Protein AF-0000000078594972 (afdb_homodimer)

Foldseek 3Di:
DDDPVDDDDDDDDDVVVLVVLCVVCVVVVHDSVVSVVVVVCVVVVHDPDD/DDDPVDDDDDDDDDVVVLVVLCVVCVVVVHDSVVSVVVVVCVVVVHDPDD

Structure (mmCIF, N/CA/C/O backbone):
data_AF-0000000078594972-model_v1
#
loop_
_entity.id
_entity.type
_entity.pdbx_description
1 polymer 'CopG-like ribbon-helix-helix domain-containing protein'
#
loop_
_atom_site.group_PDB
_atom_site.id
_atom_site.type_symbol
_atom_site.label_atom_id
_atom_site.label_alt_id
_atom_site.label_comp_id
_atom_site.label_asym_id
_atom_site.label_entity_id
_atom_site.label_seq_id
_atom_site.pdbx_PDB_ins_code
_atom_site.Cartn_x
_atom_site.Cartn_y
_atom_site.Cartn_z
_atom_site.occupancy
_atom_site.B_iso_or_equiv
_atom_site.auth_seq_id
_atom_site.auth_comp_id
_atom_site.auth_asym_id
_atom_site.auth_atom_id
_atom_site.pdbx_PDB_model_num
ATOM 1 N N . MET A 1 1 ? -5.305 18.797 -5.41 1 78.5 1 MET A N 1
ATOM 2 C CA . MET A 1 1 ? -3.885 18.938 -5.73 1 78.5 1 MET A CA 1
ATOM 3 C C . MET A 1 1 ? -3.021 18.219 -4.699 1 78.5 1 MET A C 1
ATOM 5 O O . MET A 1 1 ? -3.273 18.312 -3.496 1 78.5 1 MET A O 1
ATOM 9 N N . ILE A 1 2 ? -2.057 17.328 -5.219 1 87.25 2 ILE A N 1
ATOM 10 C CA . ILE A 1 2 ? -1.181 16.578 -4.316 1 87.25 2 ILE A CA 1
ATOM 11 C C . ILE A 1 2 ? -0.114 17.516 -3.75 1 87.25 2 ILE A C 1
ATOM 13 O O . ILE A 1 2 ? 0.503 18.297 -4.488 1 87.25 2 ILE A O 1
ATOM 17 N N . LYS A 1 3 ? -0.06 17.531 -2.377 1 90.94 3 LYS A N 1
ATOM 18 C CA . LYS A 1 3 ? 0.962 18.328 -1.701 1 90.94 3 LYS A CA 1
ATOM 19 C C . LYS A 1 3 ? 2.357 17.969 -2.211 1 90.94 3 LYS A C 1
ATOM 21 O O . LYS A 1 3 ? 2.611 16.828 -2.604 1 90.94 3 LYS A O 1
ATOM 26 N N . LYS A 1 4 ? 3.186 18.953 -2.139 1 93.56 4 LYS A N 1
ATOM 27 C CA . LYS A 1 4 ? 4.559 18.812 -2.613 1 93.56 4 LYS A CA 1
ATOM 28 C C . LYS A 1 4 ? 5.277 17.688 -1.877 1 93.56 4 LYS A C 1
ATOM 30 O O . LYS A 1 4 ? 6.148 17.016 -2.443 1 93.56 4 LYS A O 1
ATOM 35 N N . GLU A 1 5 ? 4.898 17.469 -0.668 1 94.94 5 GLU A N 1
ATOM 36 C CA . GLU A 1 5 ? 5.582 16.5 0.183 1 94.94 5 GLU A CA 1
ATOM 37 C C . GLU A 1 5 ? 5.023 15.094 -0.018 1 94.94 5 GLU A C 1
ATOM 39 O O . GLU A 1 5 ? 5.5 14.133 0.593 1 94.94 5 GLU A O 1
ATOM 44 N N . ASN A 1 6 ? 4.117 15.055 -0.943 1 96.12 6 ASN A N 1
ATOM 45 C CA . ASN A 1 6 ? 3.467 13.773 -1.195 1 96.12 6 ASN A CA 1
ATOM 46 C C . ASN A 1 6 ? 3.656 13.328 -2.643 1 96.12 6 ASN A C 1
ATOM 48 O O . ASN A 1 6 ? 4.012 14.133 -3.504 1 96.12 6 ASN A O 1
ATOM 52 N N . ILE A 1 7 ? 3.562 12.039 -2.865 1 96 7 ILE A N 1
ATOM 53 C CA . ILE A 1 7 ? 3.645 11.461 -4.199 1 96 7 ILE A CA 1
ATOM 54 C C . ILE A 1 7 ? 2.49 10.477 -4.406 1 96 7 ILE A C 1
ATOM 56 O O . ILE A 1 7 ? 2.062 9.805 -3.467 1 96 7 ILE A O 1
ATOM 60 N N . MET A 1 8 ? 1.96 10.453 -5.605 1 95.75 8 MET A N 1
ATOM 61 C CA . MET A 1 8 ? 0.956 9.469 -5.992 1 95.75 8 MET A CA 1
ATOM 62 C C . MET A 1 8 ? 1.614 8.211 -6.547 1 95.75 8 MET A C 1
ATOM 64 O O . MET A 1 8 ? 2.467 8.289 -7.43 1 95.75 8 MET A O 1
ATOM 68 N N . ILE A 1 9 ? 1.265 7.105 -5.984 1 95.12 9 ILE A N 1
ATOM 69 C CA . ILE A 1 9 ? 1.819 5.84 -6.449 1 95.12 9 ILE A CA 1
ATOM 70 C C . ILE A 1 9 ? 0.692 4.926 -6.926 1 95.12 9 ILE A C 1
ATOM 72 O O . ILE A 1 9 ? -0.43 4.996 -6.418 1 95.12 9 ILE A O 1
ATOM 76 N N . ALA A 1 10 ? 1.097 4.121 -7.91 1 95.06 10 ALA A N 1
ATOM 77 C CA . ALA A 1 10 ? 0.168 3.117 -8.414 1 95.06 10 ALA A CA 1
ATOM 78 C C . ALA A 1 10 ? 0.672 1.706 -8.125 1 95.06 10 ALA A C 1
ATOM 80 O O . ALA A 1 10 ? 1.877 1.447 -8.18 1 95.06 10 ALA A O 1
ATOM 81 N N . SER A 1 11 ? -0.278 0.856 -7.789 1 95.12 11 SER A N 1
ATOM 82 C CA . SER A 1 11 ? 0.073 -0.543 -7.566 1 95.12 11 SER A CA 1
ATOM 83 C C . SER A 1 11 ? -1.03 -1.474 -8.062 1 95.12 11 SER A C 1
ATOM 85 O O . SER A 1 11 ? -2.195 -1.077 -8.141 1 95.12 11 SER A O 1
ATOM 87 N N . ILE A 1 12 ? -0.59 -2.686 -8.391 1 96 12 ILE A N 1
ATOM 88 C CA . ILE A 1 12 ? -1.546 -3.707 -8.805 1 96 12 ILE A CA 1
ATOM 89 C C . ILE A 1 12 ? -1.72 -4.734 -7.688 1 96 12 ILE A C 1
ATOM 91 O O . ILE A 1 12 ? -0.741 -5.309 -7.203 1 96 12 ILE A O 1
ATOM 95 N N . ILE A 1 13 ? -3.031 -4.902 -7.348 1 96.25 13 ILE A N 1
ATOM 96 C CA . ILE A 1 13 ? -3.309 -5.879 -6.305 1 96.25 13 ILE A CA 1
ATOM 97 C C . ILE A 1 13 ? -4.457 -6.789 -6.738 1 96.25 13 ILE A C 1
ATOM 99 O O . ILE A 1 13 ? -5.273 -6.406 -7.578 1 96.25 13 ILE A O 1
ATOM 103 N N . PRO A 1 14 ? -4.48 -7.988 -6.199 1 95.12 14 PRO A N 1
ATOM 104 C CA . PRO A 1 14 ? -5.637 -8.844 -6.48 1 95.12 14 PRO A CA 1
ATOM 105 C C . PRO A 1 14 ? -6.957 -8.219 -6.027 1 95.12 14 PRO A C 1
ATOM 107 O O . PRO A 1 14 ? -7.012 -7.59 -4.965 1 95.12 14 PRO A O 1
ATOM 110 N N . LYS A 1 15 ? -7.969 -8.508 -6.75 1 96.62 15 LYS A N 1
ATOM 111 C CA . LYS A 1 15 ? -9.297 -7.984 -6.426 1 96.62 15 LYS A CA 1
ATOM 112 C C . LYS A 1 15 ? -9.75 -8.461 -5.051 1 96.62 15 LYS A C 1
ATOM 114 O O . LYS A 1 15 ? -10.445 -7.738 -4.336 1 96.62 15 LYS A O 1
ATOM 119 N N . LYS A 1 16 ? -9.32 -9.625 -4.719 1 95.81 16 LYS A N 1
ATOM 120 C CA . LYS A 1 16 ? -9.664 -10.148 -3.4 1 95.81 16 LYS A CA 1
ATOM 121 C C . LYS A 1 16 ? -9.078 -9.281 -2.291 1 95.81 16 LYS A C 1
ATOM 123 O O . LYS A 1 16 ? -9.734 -9.031 -1.277 1 95.81 16 LYS A O 1
ATOM 128 N N . VAL A 1 17 ? -7.895 -8.859 -2.496 1 96.5 17 VAL A N 1
ATOM 129 C CA . VAL A 1 17 ? -7.23 -7.996 -1.527 1 96.5 17 VAL A CA 1
ATOM 130 C C . VAL A 1 17 ? -7.902 -6.625 -1.511 1 96.5 17 VAL A C 1
ATOM 132 O O . VAL A 1 17 ? -8.109 -6.043 -0.445 1 96.5 17 VAL A O 1
ATOM 135 N N . TYR A 1 18 ? -8.273 -6.18 -2.611 1 97.44 18 TYR A N 1
ATOM 136 C CA . TYR A 1 18 ? -8.969 -4.906 -2.73 1 97.44 18 TYR A CA 1
ATOM 137 C C . TYR A 1 18 ? -10.289 -4.938 -1.967 1 97.44 18 TYR A C 1
ATOM 139 O O . TYR A 1 18 ? -10.648 -3.967 -1.294 1 97.44 18 TYR A O 1
ATOM 147 N N . ALA A 1 19 ? -10.984 -5.996 -2.07 1 97.69 19 ALA A N 1
ATOM 148 C CA . ALA A 1 19 ? -12.25 -6.133 -1.352 1 97.69 19 ALA A CA 1
ATOM 149 C C . ALA A 1 19 ? -12.039 -6.043 0.157 1 97.69 19 ALA A C 1
ATOM 151 O O . ALA A 1 19 ? -12.852 -5.453 0.871 1 97.69 19 ALA A O 1
ATOM 152 N N . MET A 1 20 ? -10.938 -6.641 0.618 1 97.38 20 MET A N 1
ATOM 153 C CA . MET A 1 20 ? -10.602 -6.57 2.037 1 97.38 20 MET A CA 1
ATOM 154 C C . MET A 1 20 ? -10.258 -5.141 2.443 1 97.38 20 MET A C 1
ATOM 156 O O . MET A 1 20 ? -10.664 -4.68 3.514 1 97.38 20 MET A O 1
ATOM 160 N N . LEU A 1 21 ? -9.609 -4.457 1.564 1 97.62 21 LEU A N 1
ATOM 161 C CA . LEU A 1 21 ? -9.266 -3.059 1.797 1 97.62 21 LEU A CA 1
ATOM 162 C C . LEU A 1 21 ? -10.523 -2.201 1.901 1 97.62 21 LEU A C 1
ATOM 164 O O . LEU A 1 21 ? -10.617 -1.332 2.771 1 97.62 21 LEU A O 1
ATOM 168 N N . VAL A 1 22 ? -11.461 -2.467 0.994 1 97.88 22 VAL A N 1
ATOM 169 C CA . VAL A 1 22 ? -12.703 -1.699 0.963 1 97.88 22 VAL A CA 1
ATOM 170 C C . VAL A 1 22 ? -13.461 -1.89 2.275 1 97.88 22 VAL A C 1
ATOM 172 O O . VAL A 1 22 ? -13.906 -0.917 2.887 1 97.88 22 VAL A O 1
ATOM 175 N N . LYS A 1 23 ? -13.555 -3.074 2.74 1 98.12 23 LYS A N 1
ATOM 176 C CA . LYS A 1 23 ? -14.273 -3.395 3.973 1 98.12 23 LYS A CA 1
ATOM 177 C C . LYS A 1 23 ? -13.617 -2.73 5.18 1 98.12 23 LYS A C 1
ATOM 179 O O . LYS A 1 23 ? -14.305 -2.162 6.031 1 98.12 23 LYS A O 1
ATOM 184 N N . GLU A 1 24 ? -12.336 -2.881 5.238 1 97.25 24 GLU A N 1
ATOM 185 C CA . GLU A 1 24 ? -11.617 -2.287 6.363 1 97.25 24 GLU A CA 1
ATOM 186 C C . GLU A 1 24 ? -11.711 -0.764 6.336 1 97.25 24 GLU A C 1
ATOM 188 O O . GLU A 1 24 ? -11.859 -0.128 7.383 1 97.25 24 GLU A O 1
ATOM 193 N N . ALA A 1 25 ? -11.617 -0.183 5.141 1 97.44 25 ALA A N 1
ATOM 194 C CA . ALA A 1 25 ? -11.719 1.266 4.984 1 97.44 25 ALA A CA 1
ATOM 195 C C . ALA A 1 25 ? -13.086 1.773 5.43 1 97.44 25 ALA A C 1
ATOM 197 O O . ALA A 1 25 ? -13.188 2.801 6.105 1 97.44 25 ALA A O 1
ATOM 198 N N . GLU A 1 26 ? -14.117 1.052 5.035 1 97.31 26 GLU A N 1
ATOM 199 C CA . GLU A 1 26 ? -15.469 1.409 5.445 1 97.31 26 GLU A CA 1
ATOM 200 C C . GLU A 1 26 ? -15.633 1.321 6.957 1 97.31 26 GLU A C 1
ATOM 202 O O . GLU A 1 26 ? -16.25 2.199 7.574 1 97.31 26 GLU A O 1
ATOM 207 N N . TYR A 1 27 ? -15.117 0.277 7.527 1 97.44 27 TYR A N 1
ATOM 208 C CA . TYR A 1 27 ? -15.172 0.086 8.977 1 97.44 27 TYR A CA 1
ATOM 209 C C . TYR A 1 27 ? -14.5 1.246 9.703 1 97.44 27 TYR A C 1
ATOM 211 O O . TYR A 1 27 ? -14.992 1.698 10.742 1 97.44 27 TYR A O 1
ATOM 219 N N . GLU A 1 28 ? -13.445 1.852 9.141 1 96.12 28 GLU A N 1
ATOM 220 C CA . GLU A 1 28 ? -12.688 2.938 9.758 1 96.12 28 GLU A CA 1
ATOM 221 C C . GLU A 1 28 ? -13.141 4.297 9.227 1 96.12 28 GLU A C 1
ATOM 223 O O . GLU A 1 28 ? -12.547 5.324 9.562 1 96.12 28 GLU A O 1
ATOM 228 N N . ASP A 1 29 ? -14.125 4.309 8.32 1 96.62 29 ASP A N 1
ATOM 229 C CA . ASP A 1 29 ? -14.609 5.539 7.707 1 96.62 29 ASP A CA 1
ATOM 230 C C . ASP A 1 29 ? -13.492 6.258 6.957 1 96.62 29 ASP A C 1
ATOM 232 O O . ASP A 1 29 ? -13.227 7.438 7.195 1 96.62 29 ASP A O 1
ATOM 236 N N . ARG A 1 30 ? -12.742 5.465 6.105 1 95.38 30 ARG A N 1
ATOM 237 C CA . ARG A 1 30 ? -11.664 5.965 5.254 1 95.38 30 ARG A CA 1
ATOM 238 C C . ARG A 1 30 ? -11.914 5.609 3.793 1 95.38 30 ARG A C 1
ATOM 240 O O . ARG A 1 30 ? -12.695 4.707 3.494 1 95.38 30 ARG A O 1
ATOM 247 N N . SER A 1 31 ? -11.281 6.422 3.018 1 95.62 31 SER A N 1
ATOM 248 C CA . SER A 1 31 ? -11.18 6 1.623 1 95.62 31 SER A CA 1
ATOM 249 C C . SER A 1 31 ? -10.18 4.863 1.458 1 95.62 31 SER A C 1
ATOM 251 O O . SER A 1 31 ? -9.297 4.676 2.299 1 95.62 31 SER A O 1
ATOM 253 N N . VAL A 1 32 ? -10.281 4.113 0.425 1 95.69 32 VAL A N 1
ATOM 254 C CA . VAL A 1 32 ? -9.359 3.021 0.135 1 95.69 32 VAL A CA 1
ATOM 255 C C . VAL A 1 32 ? -7.934 3.561 0.038 1 95.69 32 VAL A C 1
ATOM 257 O O . VAL A 1 32 ? -7 2.969 0.588 1 95.69 32 VAL A O 1
ATOM 260 N N . SER A 1 33 ? -7.809 4.676 -0.637 1 93.94 33 SER A N 1
ATOM 261 C CA . SER A 1 33 ? -6.5 5.309 -0.75 1 93.94 33 SER A CA 1
ATOM 262 C C . SER A 1 33 ? -5.938 5.664 0.622 1 93.94 33 SER A C 1
ATOM 264 O O . SER A 1 33 ? -4.738 5.496 0.87 1 93.94 33 SER A O 1
ATOM 266 N N . GLY A 1 34 ? -6.824 6.152 1.508 1 94.56 34 GLY A N 1
ATOM 267 C CA . GLY A 1 34 ? -6.43 6.434 2.879 1 94.56 34 GLY A CA 1
ATOM 268 C C . GLY A 1 34 ? -6.027 5.195 3.652 1 94.56 34 GLY A C 1
ATOM 269 O O . GLY A 1 34 ? -5.105 5.238 4.473 1 94.56 34 GLY A O 1
ATOM 270 N N . MET A 1 35 ? -6.68 4.039 3.387 1 96.06 35 MET A N 1
ATOM 271 C CA . MET A 1 35 ? -6.363 2.777 4.051 1 96.06 35 MET A CA 1
ATOM 272 C C . MET A 1 35 ? -4.988 2.271 3.629 1 96.06 35 MET A C 1
ATOM 274 O O . MET A 1 35 ? -4.203 1.826 4.469 1 96.06 35 MET A O 1
ATOM 278 N N . ILE A 1 36 ? -4.715 2.391 2.35 1 96.62 36 ILE A N 1
ATOM 279 C CA . ILE A 1 36 ? -3.42 1.963 1.829 1 96.62 36 ILE A CA 1
ATOM 280 C C . ILE A 1 36 ? -2.307 2.783 2.477 1 96.62 36 ILE A C 1
ATOM 282 O O . ILE A 1 36 ? -1.307 2.229 2.939 1 96.62 36 ILE A O 1
ATOM 286 N N . ARG A 1 37 ? -2.531 4.07 2.492 1 95.69 37 ARG A N 1
ATOM 287 C CA . ARG A 1 37 ? -1.554 4.965 3.105 1 95.69 37 ARG A CA 1
ATOM 288 C C . ARG A 1 37 ? -1.292 4.578 4.559 1 95.69 37 ARG A C 1
ATOM 290 O O . ARG A 1 37 ? -0.14 4.52 4.992 1 95.69 37 ARG A O 1
ATOM 297 N N . LYS A 1 38 ? -2.342 4.281 5.219 1 96.25 38 LYS A N 1
ATOM 298 C CA . LYS A 1 38 ? -2.223 3.885 6.617 1 96.25 38 LYS A CA 1
ATOM 299 C C . LYS A 1 38 ? -1.422 2.594 6.762 1 96.25 38 LYS A C 1
ATOM 301 O O . LYS A 1 38 ? -0.532 2.5 7.609 1 96.25 38 LYS A O 1
ATOM 306 N N . ILE A 1 39 ? -1.706 1.601 6.016 1 96.69 39 ILE A N 1
ATOM 307 C CA . ILE A 1 39 ? -1.046 0.301 6.082 1 96.69 39 ILE A CA 1
ATOM 308 C C . ILE A 1 39 ? 0.448 0.467 5.812 1 96.69 39 ILE A C 1
ATOM 310 O O . ILE A 1 39 ? 1.278 -0.121 6.508 1 96.69 39 ILE A O 1
ATOM 314 N N . ILE A 1 40 ? 0.791 1.273 4.828 1 96.88 40 ILE A N 1
ATOM 315 C CA . ILE A 1 40 ? 2.191 1.477 4.477 1 96.88 40 ILE A CA 1
ATOM 316 C C . ILE A 1 40 ? 2.906 2.221 5.602 1 96.88 40 ILE A C 1
ATOM 318 O O . ILE A 1 40 ? 4.023 1.863 5.977 1 96.88 40 ILE A O 1
ATOM 322 N N . LYS A 1 41 ? 2.262 3.225 6.16 1 96.38 41 LYS A N 1
ATOM 323 C CA . LYS A 1 41 ? 2.844 3.959 7.281 1 96.38 41 LYS A CA 1
ATOM 324 C C . LYS A 1 41 ? 3.057 3.043 8.484 1 96.38 41 LYS A C 1
ATOM 326 O O . LYS A 1 41 ? 4.09 3.119 9.148 1 96.38 41 LYS A O 1
ATOM 331 N N . ASP A 1 42 ? 2.084 2.164 8.711 1 95.38 42 ASP A N 1
ATOM 332 C CA . ASP A 1 42 ? 2.191 1.228 9.82 1 95.38 42 ASP A CA 1
ATOM 333 C C . ASP A 1 42 ? 3.367 0.273 9.625 1 95.38 42 ASP A C 1
ATOM 335 O O . ASP A 1 42 ? 4.039 -0.097 10.594 1 95.38 42 ASP A O 1
ATOM 339 N N . HIS A 1 43 ? 3.559 -0.121 8.469 1 95.69 43 HIS A N 1
ATOM 340 C CA . HIS A 1 43 ? 4.672 -1.001 8.125 1 95.69 43 HIS A CA 1
ATOM 341 C C . HIS A 1 43 ? 6.004 -0.388 8.539 1 95.69 43 HIS A C 1
ATOM 343 O O . HIS A 1 43 ? 6.906 -1.1 8.992 1 95.69 43 HIS A O 1
ATOM 349 N N . TYR A 1 44 ? 6.078 0.911 8.398 1 95.81 44 TYR A N 1
ATOM 350 C CA . TYR A 1 44 ? 7.324 1.599 8.727 1 95.81 44 TYR A CA 1
ATOM 351 C C . TYR A 1 44 ? 7.238 2.27 10.094 1 95.81 44 TYR A C 1
ATOM 353 O O . TYR A 1 44 ? 8.109 3.066 10.453 1 95.81 44 TYR A O 1
ATOM 361 N N . ASN A 1 45 ? 6.191 2.02 10.797 1 94.81 45 ASN A N 1
ATOM 362 C CA . ASN A 1 45 ? 5.973 2.568 12.125 1 94.81 45 ASN A CA 1
ATOM 363 C C . ASN A 1 45 ? 5.914 4.094 12.102 1 94.81 45 ASN A C 1
ATOM 365 O O . ASN A 1 45 ? 6.5 4.754 12.961 1 94.81 45 ASN A O 1
ATOM 369 N N . ILE A 1 46 ? 5.32 4.551 11.031 1 92 46 ILE A N 1
ATOM 370 C CA . ILE A 1 46 ? 5.109 5.988 10.914 1 92 46 ILE A CA 1
ATOM 371 C C . ILE A 1 46 ? 3.686 6.34 11.336 1 92 46 ILE A C 1
ATOM 373 O O . ILE A 1 46 ? 2.725 5.723 10.875 1 92 46 ILE A O 1
ATOM 377 N N . ARG A 1 47 ? 3.566 7.164 12.344 1 78.31 47 ARG A N 1
ATOM 378 C CA . ARG A 1 47 ? 2.25 7.523 12.867 1 78.31 47 ARG A CA 1
ATOM 379 C C . ARG A 1 47 ? 1.484 8.383 11.859 1 78.31 47 A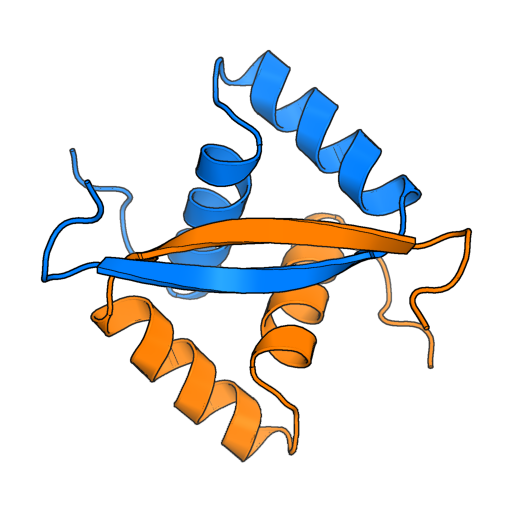RG A C 1
ATOM 381 O O . ARG A 1 47 ? 2.082 9.164 11.117 1 78.31 47 ARG A O 1
ATOM 388 N N . ASP A 1 48 ? 0.326 8 11.5 1 65.62 48 ASP A N 1
ATOM 389 C CA . ASP A 1 48 ? -0.539 8.805 10.648 1 65.62 48 ASP A CA 1
ATOM 390 C C . ASP A 1 48 ? -0.651 10.234 11.164 1 65.62 48 ASP A C 1
ATOM 392 O O . ASP A 1 48 ? -1.268 10.477 12.203 1 65.62 48 ASP A O 1
ATOM 396 N N . ASP A 1 49 ? 0.326 10.852 11.508 1 53.56 49 ASP A N 1
ATOM 397 C CA . ASP A 1 49 ? 0.012 12.188 12.016 1 53.56 49 ASP A CA 1
ATOM 398 C C . ASP A 1 49 ? -0.981 12.898 11.102 1 53.56 49 ASP A C 1
ATOM 400 O O . ASP A 1 49 ? -1.032 12.633 9.898 1 53.56 49 ASP A O 1
ATOM 404 N N . GLU A 1 50 ? -2.041 13.875 11.57 1 41.91 50 GLU A N 1
ATOM 405 C CA . GLU A 1 50 ? -2.969 14.812 10.938 1 41.91 50 GLU A CA 1
ATOM 406 C C . GLU A 1 50 ? -2.363 15.43 9.68 1 41.91 50 GLU A C 1
ATOM 408 O O . GLU A 1 50 ? -1.143 15.57 9.586 1 41.91 50 GLU A O 1
ATOM 413 N N . MET B 1 1 ? -0.528 -5.758 -19.594 1 79.44 1 MET B N 1
ATOM 414 C CA . MET B 1 1 ? -1.968 -5.809 -19.344 1 79.44 1 MET B CA 1
ATOM 415 C C . MET B 1 1 ? -2.268 -6.375 -17.969 1 79.44 1 MET B C 1
ATOM 417 O O . MET B 1 1 ? -1.658 -7.363 -17.547 1 79.44 1 MET B O 1
ATOM 421 N N . ILE B 1 2 ? -3.148 -5.605 -17.172 1 88.19 2 ILE B N 1
ATOM 422 C CA . ILE B 1 2 ? -3.506 -6.059 -15.836 1 88.19 2 ILE B CA 1
ATOM 423 C C . ILE B 1 2 ? -4.469 -7.238 -15.93 1 88.19 2 ILE B C 1
ATOM 425 O O . ILE B 1 2 ? -5.441 -7.195 -16.688 1 88.19 2 ILE B O 1
ATOM 429 N N . LYS B 1 3 ? -4.047 -8.352 -15.266 1 91.12 3 LYS B N 1
ATOM 430 C CA . LYS B 1 3 ? -4.902 -9.531 -15.211 1 91.12 3 LYS B CA 1
ATOM 431 C C . LYS B 1 3 ? -6.293 -9.18 -14.695 1 91.12 3 LYS B C 1
ATOM 433 O O . LYS B 1 3 ? -6.449 -8.258 -13.898 1 91.12 3 LYS B O 1
ATOM 438 N N . LYS B 1 4 ? -7.227 -9.953 -15.164 1 94.06 4 LYS B N 1
ATOM 439 C CA . LYS B 1 4 ? -8.625 -9.734 -14.805 1 94.06 4 LYS B CA 1
ATOM 440 C C . LYS B 1 4 ? -8.82 -9.812 -13.289 1 94.06 4 LYS B C 1
ATOM 442 O O . LYS B 1 4 ? -9.695 -9.141 -12.734 1 94.06 4 LYS B O 1
ATOM 447 N N . GLU B 1 5 ? -8.016 -10.586 -12.648 1 95.12 5 GLU B N 1
ATOM 448 C CA . GLU B 1 5 ? -8.172 -10.836 -11.219 1 95.12 5 GLU B CA 1
ATOM 449 C C . GLU B 1 5 ? -7.465 -9.773 -10.391 1 95.12 5 GLU B C 1
ATOM 451 O O . GLU B 1 5 ? -7.527 -9.789 -9.156 1 95.12 5 GLU B O 1
ATOM 456 N N . ASN B 1 6 ? -6.93 -8.836 -11.133 1 96.19 6 ASN B N 1
ATOM 457 C CA . ASN B 1 6 ? -6.184 -7.781 -10.461 1 96.19 6 ASN B CA 1
ATOM 458 C C . ASN B 1 6 ? -6.766 -6.402 -10.758 1 96.19 6 ASN B C 1
ATOM 460 O O . ASN B 1 6 ? -7.539 -6.242 -11.703 1 96.19 6 ASN B O 1
ATOM 464 N N . ILE B 1 7 ? -6.523 -5.461 -9.883 1 96.06 7 ILE B N 1
ATOM 465 C CA . ILE B 1 7 ? -6.945 -4.074 -10.047 1 96.06 7 ILE B CA 1
ATOM 466 C C . ILE B 1 7 ? -5.773 -3.141 -9.76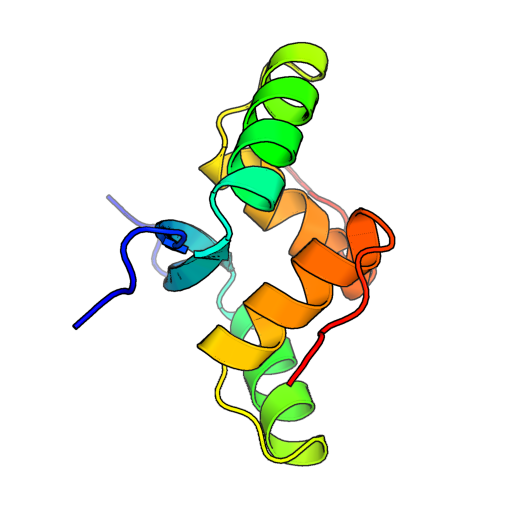6 1 96.06 7 ILE B C 1
ATOM 468 O O . ILE B 1 7 ? -4.934 -3.428 -8.906 1 96.06 7 ILE B O 1
ATOM 472 N N . MET B 1 8 ? -5.668 -2.088 -10.523 1 95.75 8 MET B N 1
ATOM 473 C CA . MET B 1 8 ? -4.691 -1.034 -10.281 1 95.75 8 MET B CA 1
ATOM 474 C C . MET B 1 8 ? -5.254 0.02 -9.328 1 95.75 8 MET B C 1
ATOM 476 O O . MET B 1 8 ? -6.348 0.539 -9.555 1 95.75 8 MET B O 1
ATOM 480 N N . ILE B 1 9 ? -4.555 0.288 -8.289 1 95.12 9 ILE B N 1
ATOM 481 C CA . ILE B 1 9 ? -4.996 1.289 -7.328 1 95.12 9 ILE B CA 1
ATOM 482 C C . ILE B 1 9 ? -3.951 2.396 -7.215 1 95.12 9 ILE B C 1
ATOM 484 O O . ILE B 1 9 ? -2.758 2.152 -7.406 1 95.12 9 ILE B O 1
ATOM 488 N N . ALA B 1 10 ? -4.508 3.574 -6.938 1 95.12 10 ALA B N 1
ATOM 489 C CA . ALA B 1 10 ? -3.643 4.727 -6.707 1 95.12 10 ALA B CA 1
ATOM 490 C C . ALA B 1 10 ? -3.752 5.215 -5.266 1 95.12 10 ALA B C 1
ATOM 492 O O . ALA B 1 10 ? -4.832 5.188 -4.672 1 95.12 10 ALA B O 1
ATOM 493 N N . SER B 1 11 ? -2.598 5.609 -4.754 1 95.19 11 SER B N 1
ATOM 494 C CA . SER B 1 11 ? -2.596 6.18 -3.408 1 95.19 11 SER B CA 1
ATOM 495 C C . SER B 1 11 ? -1.578 7.309 -3.289 1 95.19 11 SER B C 1
ATOM 497 O O . SER B 1 11 ? -0.599 7.352 -4.035 1 95.19 11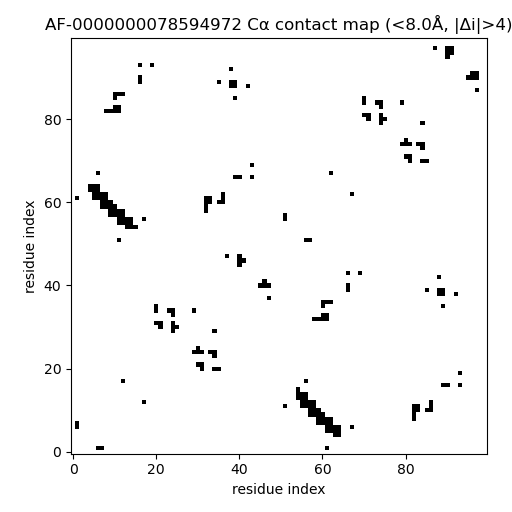 SER B O 1
ATOM 499 N N . ILE B 1 12 ? -1.884 8.18 -2.338 1 96.12 12 ILE B N 1
ATOM 500 C CA . ILE B 1 12 ? -0.961 9.273 -2.053 1 96.12 12 ILE B CA 1
ATOM 501 C C . ILE B 1 12 ? -0.231 9 -0.739 1 96.12 12 ILE B C 1
ATOM 503 O O . ILE B 1 12 ? -0.864 8.766 0.292 1 96.12 12 ILE B O 1
ATOM 507 N N . ILE B 1 13 ? 1.122 9.07 -0.892 1 96.19 13 ILE B N 1
ATOM 508 C CA . ILE B 1 13 ? 1.914 8.844 0.314 1 96.19 13 ILE B CA 1
ATOM 509 C C . ILE B 1 13 ? 2.988 9.93 0.431 1 96.19 13 ILE B C 1
ATOM 511 O O . ILE B 1 13 ? 3.387 10.523 -0.57 1 96.19 13 ILE B O 1
ATOM 515 N N . PRO B 1 14 ? 3.434 10.188 1.651 1 95.06 14 PRO B N 1
ATOM 516 C CA . PRO B 1 14 ? 4.555 11.117 1.8 1 95.06 14 PRO B CA 1
ATOM 517 C C . PRO B 1 14 ? 5.812 10.648 1.077 1 95.06 14 PRO B C 1
ATOM 519 O O . PRO B 1 14 ? 6.117 9.453 1.075 1 95.06 14 PRO B O 1
ATOM 522 N N . LYS B 1 15 ? 6.535 11.578 0.616 1 96.56 15 LYS B N 1
ATOM 523 C CA . LYS B 1 15 ? 7.773 11.266 -0.093 1 96.56 15 LYS B CA 1
ATOM 524 C C . LYS B 1 15 ? 8.75 10.531 0.813 1 96.56 15 LYS B C 1
ATOM 526 O O . LYS B 1 15 ? 9.508 9.672 0.351 1 96.56 15 LYS B O 1
ATOM 531 N N . LYS B 1 16 ? 8.688 10.844 2.066 1 95.62 16 LYS B N 1
ATOM 532 C CA . LYS B 1 16 ? 9.547 10.156 3.02 1 95.62 16 LYS B CA 1
ATOM 533 C C . LYS B 1 16 ? 9.234 8.664 3.072 1 95.62 16 LYS B C 1
ATOM 535 O O . LYS B 1 16 ? 10.141 7.832 3.156 1 95.62 16 LYS B O 1
ATOM 540 N N . VAL B 1 17 ? 8 8.367 3.035 1 96.38 17 VAL B N 1
ATOM 541 C CA . VAL B 1 17 ? 7.566 6.977 3.053 1 96.38 17 VAL B CA 1
ATOM 542 C C . VAL B 1 17 ? 7.945 6.297 1.737 1 96.38 17 VAL B C 1
ATOM 544 O O . VAL B 1 17 ? 8.391 5.148 1.729 1 96.38 17 VAL B O 1
ATOM 547 N N . TYR B 1 18 ? 7.828 7.004 0.719 1 97.31 18 TYR B N 1
ATOM 548 C CA . TYR B 1 18 ? 8.203 6.496 -0.595 1 97.31 18 TYR B CA 1
ATOM 549 C C . TYR B 1 18 ? 9.688 6.148 -0.641 1 97.31 18 TYR B C 1
ATOM 551 O O . TYR B 1 18 ? 10.078 5.121 -1.199 1 97.31 18 TYR B O 1
ATOM 559 N N . ALA B 1 19 ? 10.477 6.953 -0.086 1 97.62 19 ALA B N 1
ATOM 560 C CA . ALA B 1 19 ? 11.906 6.695 -0.048 1 97.62 19 ALA B CA 1
ATOM 561 C C . ALA B 1 19 ? 12.211 5.398 0.7 1 97.62 19 ALA B C 1
ATOM 563 O O . ALA B 1 19 ? 13.102 4.641 0.304 1 97.62 19 ALA B O 1
ATOM 564 N N . MET B 1 20 ? 11.461 5.168 1.774 1 97.25 20 MET B N 1
ATOM 565 C CA . MET B 1 20 ? 11.625 3.932 2.533 1 97.25 20 MET B CA 1
ATOM 566 C C . MET B 1 20 ? 11.195 2.725 1.709 1 97.25 20 MET B C 1
ATOM 568 O O . MET B 1 20 ? 11.852 1.682 1.736 1 97.25 20 MET B O 1
ATOM 572 N N . LEU B 1 21 ? 10.18 2.914 0.951 1 97.56 21 LEU B N 1
ATOM 573 C CA . LEU B 1 21 ? 9.688 1.861 0.067 1 97.56 21 LEU B CA 1
ATOM 574 C C . LEU B 1 21 ? 10.727 1.516 -0.995 1 97.56 21 LEU B C 1
ATOM 576 O O . LEU B 1 21 ? 10.953 0.34 -1.289 1 97.56 21 LEU B O 1
ATOM 580 N N . VAL B 1 22 ? 11.328 2.568 -1.552 1 97.81 22 VAL B N 1
ATOM 581 C CA . VAL B 1 22 ? 12.32 2.381 -2.604 1 97.81 22 VAL B CA 1
ATOM 582 C C . VAL B 1 22 ? 13.508 1.584 -2.061 1 97.81 22 VAL B C 1
ATOM 584 O O . VAL B 1 22 ? 13.953 0.619 -2.688 1 97.81 22 VAL B O 1
ATOM 587 N N . LYS B 1 23 ? 13.977 1.913 -0.918 1 98.06 23 LYS B N 1
ATOM 588 C CA . LYS B 1 23 ? 15.117 1.245 -0.298 1 98.06 23 LYS B CA 1
ATOM 589 C C . LYS B 1 23 ? 14.805 -0.219 -0.005 1 98.06 23 LYS B C 1
ATOM 591 O O . LYS B 1 23 ? 15.625 -1.101 -0.271 1 98.06 23 LYS B O 1
ATOM 596 N N . GLU B 1 24 ? 13.68 -0.415 0.568 1 97.12 24 GLU B N 1
ATOM 597 C CA . GLU B 1 24 ? 13.289 -1.783 0.9 1 97.12 24 GLU B CA 1
ATOM 598 C C . GLU B 1 24 ? 13.094 -2.623 -0.359 1 97.12 24 GLU B C 1
ATOM 600 O O . GLU B 1 24 ? 13.469 -3.795 -0.395 1 97.12 24 GLU B O 1
ATOM 605 N N . ALA B 1 25 ? 12.5 -2.018 -1.38 1 97.31 25 ALA B N 1
ATOM 606 C CA . ALA B 1 25 ? 12.273 -2.711 -2.645 1 97.31 25 ALA B CA 1
ATOM 607 C C . ALA B 1 25 ? 13.594 -3.105 -3.299 1 97.31 25 ALA B C 1
ATOM 609 O O . ALA B 1 25 ? 13.734 -4.219 -3.812 1 97.31 25 ALA B O 1
ATOM 610 N N . GLU B 1 26 ? 14.531 -2.182 -3.268 1 97.19 26 GLU B N 1
ATOM 611 C CA . GLU B 1 26 ? 15.852 -2.461 -3.816 1 97.19 26 GLU B CA 1
ATOM 612 C C . GLU B 1 26 ? 16.531 -3.59 -3.053 1 97.19 26 GLU B C 1
ATOM 614 O O . GLU B 1 26 ? 17.156 -4.473 -3.656 1 97.19 26 GLU B O 1
ATOM 619 N N . TYR B 1 27 ? 16.453 -3.543 -1.757 1 97.38 27 TYR B N 1
ATOM 620 C CA . TYR B 1 27 ? 17.047 -4.574 -0.906 1 97.38 27 TYR B CA 1
ATOM 621 C C . TYR B 1 27 ? 16.469 -5.945 -1.241 1 97.38 27 TYR B C 1
ATOM 623 O O . TYR B 1 27 ? 17.188 -6.945 -1.255 1 97.38 27 TYR B O 1
ATOM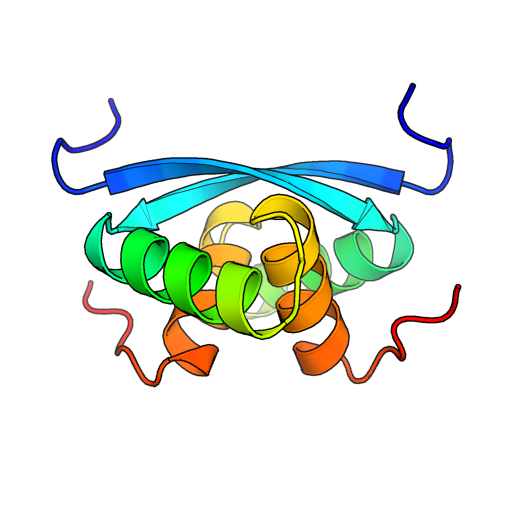 631 N N . GLU B 1 28 ? 15.188 -6.035 -1.644 1 96 28 GLU B N 1
ATOM 632 C CA . GLU B 1 28 ? 14.508 -7.289 -1.941 1 96 28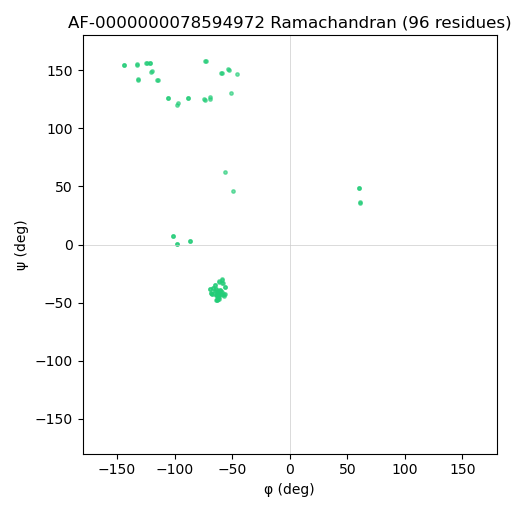 GLU B CA 1
ATOM 633 C C . GLU B 1 28 ? 14.492 -7.57 -3.441 1 96 28 GLU B C 1
ATOM 635 O O . GLU B 1 28 ? 13.883 -8.539 -3.893 1 96 28 GLU B O 1
ATOM 640 N N . ASP B 1 29 ? 15.078 -6.676 -4.234 1 96.44 29 ASP B N 1
ATOM 641 C CA . ASP B 1 29 ? 15.094 -6.816 -5.688 1 96.44 29 ASP B CA 1
ATOM 642 C C . ASP B 1 29 ? 13.672 -6.84 -6.25 1 96.44 29 ASP B C 1
ATOM 644 O O . ASP B 1 29 ? 13.305 -7.758 -6.98 1 96.44 29 ASP B O 1
ATOM 648 N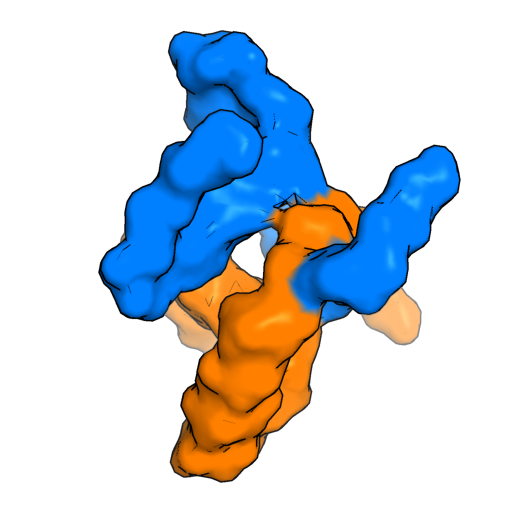 N . ARG B 1 30 ? 12.828 -5.824 -5.789 1 95.19 30 ARG B N 1
ATOM 649 C CA . ARG B 1 30 ? 11.461 -5.633 -6.246 1 95.19 30 ARG B CA 1
ATOM 650 C C . ARG B 1 30 ? 11.242 -4.211 -6.766 1 95.19 30 ARG B C 1
ATOM 652 O O . ARG B 1 30 ? 12.031 -3.312 -6.461 1 95.19 30 ARG B O 1
ATOM 659 N N . SER B 1 31 ? 10.258 -4.176 -7.586 1 95.44 31 SER B N 1
ATOM 660 C CA . SER B 1 31 ? 9.766 -2.84 -7.906 1 95.44 31 SER B CA 1
ATOM 661 C C . SER B 1 31 ? 8.992 -2.242 -6.734 1 95.44 31 SER B C 1
ATOM 663 O O . SER B 1 31 ? 8.5 -2.971 -5.871 1 95.44 31 SER B O 1
ATOM 665 N N . VAL B 1 32 ? 8.875 -0.975 -6.672 1 95.5 32 VAL B N 1
ATOM 666 C CA . VAL B 1 32 ? 8.125 -0.285 -5.629 1 95.5 32 VAL B CA 1
ATOM 667 C C . VAL B 1 32 ? 6.68 -0.781 -5.617 1 95.5 32 VAL B C 1
ATOM 669 O O . VAL B 1 32 ? 6.117 -1.053 -4.555 1 95.5 32 VAL B O 1
ATOM 672 N N . SER B 1 33 ? 6.117 -0.899 -6.801 1 93.56 33 SER B N 1
ATOM 673 C CA . SER B 1 33 ? 4.754 -1.414 -6.914 1 93.56 33 SER B CA 1
ATOM 674 C C . SER B 1 33 ? 4.645 -2.816 -6.324 1 93.56 33 SER B C 1
ATOM 676 O O . SER B 1 33 ? 3.658 -3.137 -5.656 1 93.56 33 SER B O 1
ATOM 678 N N . GLY B 1 34 ? 5.672 -3.645 -6.586 1 94.5 34 GLY B N 1
ATOM 679 C CA . GLY B 1 34 ? 5.727 -4.977 -6.008 1 94.5 34 GLY B CA 1
ATOM 680 C C . GLY B 1 34 ? 5.852 -4.965 -4.496 1 94.5 34 GLY B C 1
ATOM 681 O O . GLY B 1 34 ? 5.277 -5.816 -3.812 1 94.5 34 GLY B O 1
ATOM 682 N N . MET B 1 35 ? 6.574 -3.975 -3.924 1 95.88 35 MET B N 1
ATOM 683 C CA . MET B 1 35 ? 6.742 -3.846 -2.48 1 95.88 35 MET B CA 1
ATOM 684 C C . MET B 1 35 ? 5.426 -3.467 -1.812 1 95.88 35 MET B C 1
ATOM 686 O O . MET B 1 35 ? 5.07 -4.02 -0.77 1 95.88 35 MET B O 1
ATOM 690 N N . ILE B 1 36 ? 4.707 -2.559 -2.445 1 96.56 36 ILE B N 1
ATOM 691 C CA . ILE B 1 36 ? 3.416 -2.131 -1.916 1 96.56 36 ILE B CA 1
ATOM 692 C C . ILE B 1 36 ? 2.457 -3.318 -1.871 1 96.56 36 ILE B C 1
ATOM 694 O O . ILE B 1 36 ? 1.797 -3.553 -0.856 1 96.56 36 ILE B O 1
ATOM 698 N N . ARG B 1 37 ? 2.424 -4.031 -2.967 1 95.62 37 ARG B N 1
ATOM 699 C CA . ARG B 1 37 ? 1.57 -5.211 -3.043 1 95.62 37 ARG B CA 1
ATOM 700 C C . ARG B 1 37 ? 1.896 -6.195 -1.927 1 95.62 37 ARG B C 1
ATOM 702 O O . ARG B 1 37 ? 0.994 -6.719 -1.269 1 95.62 37 ARG B O 1
ATOM 709 N N . LYS B 1 38 ? 3.146 -6.363 -1.723 1 96.19 38 LYS B N 1
ATOM 710 C CA . LYS B 1 38 ? 3.59 -7.281 -0.678 1 96.19 38 LYS B CA 1
ATOM 711 C C . LYS B 1 38 ? 3.139 -6.805 0.7 1 96.19 38 LYS B C 1
ATOM 713 O O . LYS B 1 3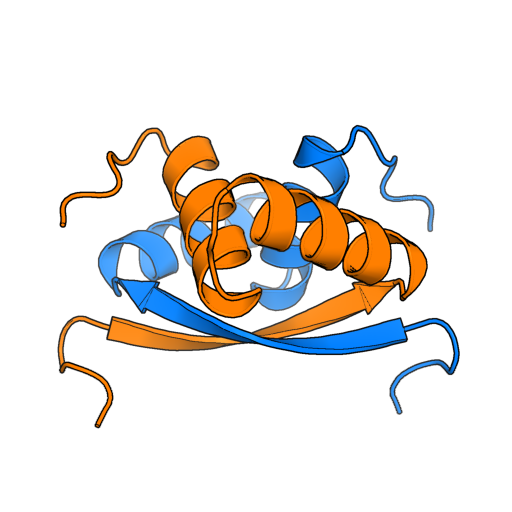8 ? 2.633 -7.594 1.5 1 96.19 38 LYS B O 1
ATOM 718 N N . ILE B 1 39 ? 3.326 -5.59 1.033 1 96.62 39 ILE B N 1
ATOM 719 C CA . ILE B 1 39 ? 2.98 -5.02 2.332 1 96.62 39 ILE B CA 1
ATOM 720 C C . ILE B 1 39 ? 1.482 -5.176 2.58 1 96.62 39 ILE B C 1
ATOM 722 O O . ILE B 1 39 ? 1.063 -5.547 3.678 1 96.62 39 ILE B O 1
ATOM 726 N N . ILE B 1 40 ? 0.672 -4.914 1.563 1 96.88 40 ILE B N 1
ATOM 727 C CA . ILE B 1 40 ? -0.777 -5.004 1.707 1 96.88 40 ILE B CA 1
ATOM 728 C C . ILE B 1 40 ? -1.186 -6.457 1.914 1 96.88 40 ILE B C 1
ATOM 730 O O . ILE B 1 40 ? -2.02 -6.758 2.771 1 96.88 40 ILE B O 1
ATOM 734 N N . LYS B 1 41 ? -0.585 -7.355 1.162 1 96.44 41 LYS B N 1
ATOM 735 C CA . LYS B 1 41 ? -0.871 -8.781 1.328 1 96.44 41 LYS B CA 1
ATOM 736 C C . LYS B 1 41 ? -0.488 -9.258 2.727 1 96.44 41 LYS B C 1
ATOM 738 O O . LYS B 1 41 ? -1.229 -10.023 3.352 1 96.44 41 LYS B O 1
ATOM 743 N N . ASP B 1 42 ? 0.661 -8.758 3.203 1 95.38 42 ASP B N 1
ATOM 744 C CA . ASP B 1 42 ? 1.113 -9.133 4.539 1 95.38 42 ASP B CA 1
ATOM 745 C C . ASP B 1 42 ? 0.137 -8.648 5.609 1 95.38 42 ASP B C 1
ATOM 747 O O . ASP B 1 42 ? -0.088 -9.328 6.609 1 95.38 42 ASP B O 1
ATOM 751 N N . HIS B 1 43 ? -0.366 -7.52 5.402 1 95.69 43 HIS B N 1
ATOM 752 C CA . HIS B 1 43 ? -1.346 -6.949 6.316 1 95.69 43 HIS B CA 1
ATOM 753 C C . HIS B 1 43 ? -2.545 -7.875 6.492 1 95.69 43 HIS B C 1
ATOM 755 O O . HIS B 1 43 ? -3.092 -7.988 7.59 1 95.69 43 HIS B O 1
ATOM 761 N N . TYR B 1 44 ? -2.902 -8.531 5.406 1 95.88 44 TYR B N 1
ATOM 762 C CA . TYR B 1 44 ? -4.062 -9.414 5.445 1 95.88 44 TYR B CA 1
ATOM 763 C C . TYR B 1 44 ? -3.641 -10.875 5.555 1 95.88 44 TYR B C 1
ATOM 765 O O . TYR B 1 44 ? -4.461 -11.781 5.387 1 95.88 44 TYR B O 1
ATOM 773 N N . ASN B 1 45 ? -2.385 -11.102 5.75 1 94.94 45 ASN B N 1
ATOM 774 C CA . ASN B 1 45 ? -1.823 -12.438 5.887 1 94.94 45 ASN B CA 1
ATOM 775 C C . ASN B 1 45 ? -2.053 -13.281 4.633 1 94.94 45 ASN B C 1
ATOM 777 O O . ASN B 1 45 ? -2.414 -14.453 4.723 1 94.94 45 ASN B O 1
ATOM 781 N N . ILE B 1 46 ? -1.973 -12.57 3.545 1 92.19 46 ILE B N 1
ATOM 782 C CA . ILE B 1 46 ? -2.07 -13.25 2.262 1 92.19 46 ILE B CA 1
ATOM 783 C C . ILE B 1 46 ? -0.672 -13.508 1.705 1 92.19 46 ILE B C 1
ATOM 785 O O . ILE B 1 46 ? 0.158 -12.602 1.65 1 92.19 46 ILE B O 1
ATOM 789 N N . ARG B 1 47 ? -0.372 -14.758 1.469 1 80.56 47 ARG B N 1
ATOM 790 C CA . ARG B 1 47 ? 0.959 -15.117 0.988 1 80.56 47 ARG B CA 1
ATOM 791 C C . ARG B 1 47 ? 1.177 -14.625 -0.438 1 80.56 47 ARG B C 1
ATOM 793 O O . ARG B 1 47 ? 0.241 -14.586 -1.239 1 80.56 47 ARG B O 1
ATOM 800 N N . ASP B 1 48 ? 2.209 -13.93 -0.665 1 67.5 48 ASP B N 1
ATOM 801 C CA . ASP B 1 48 ? 2.57 -13.484 -2.008 1 67.5 48 ASP B CA 1
ATOM 802 C C . ASP B 1 48 ? 2.689 -14.672 -2.961 1 67.5 48 ASP B C 1
ATOM 804 O O . ASP B 1 48 ? 3.512 -15.57 -2.748 1 67.5 48 ASP B O 1
ATOM 808 N N . ASP B 1 49 ? 1.719 -15.367 -3.189 1 55.16 49 ASP B N 1
ATOM 809 C CA . ASP B 1 49 ? 1.992 -16.438 -4.133 1 55.16 49 ASP B CA 1
ATOM 810 C C . ASP B 1 49 ? 2.658 -15.914 -5.398 1 55.16 49 ASP B C 1
ATOM 812 O O . ASP B 1 49 ? 2.377 -14.789 -5.832 1 55.16 49 ASP B O 1
ATOM 816 N N . GLU B 1 50 ? 3.873 -16.453 -6.016 1 43.25 50 GLU B N 1
ATOM 817 C CA . GLU B 1 50 ? 4.445 -16.266 -7.344 1 43.25 50 GLU B CA 1
ATOM 818 C C . GLU B 1 50 ? 3.354 -16.031 -8.383 1 43.25 50 GLU B C 1
ATOM 820 O O . GLU B 1 50 ? 2.236 -16.531 -8.242 1 43.25 50 GLU B O 1
#

Organism: NCBI:txid1408889

Solvent-accessible surface area (backbone atoms only — not comparable to full-atom values): 5784 Å² total; per-residue (Å²): 133,82,53,87,64,38,42,79,45,64,33,62,39,45,46,71,58,48,52,53,42,47,52,53,10,55,75,68,74,43,51,53,38,56,41,53,37,48,55,55,28,52,75,70,71,42,75,83,68,133,133,83,53,87,64,38,43,77,46,64,31,63,37,44,45,70,57,49,52,52,42,45,53,52,9,56,76,67,73,43,51,53,38,55,40,52,38,47,54,55,29,53,75,70,70,40,78,81,70,134

Secondary structure (DSSP, 8-state):
---TTEEEEEEEEEHHHHHHHHHHHHHTT--HHHHHHHHHHHHTT-----/---TTEEEEEEEEEHHHHHHHHHHHHHTT--HHHHHHHHHHHHTT-----

pLDDT: mean 92.59, std 10.58, range [41.91, 98.12]

Sequence (100 aa):
MIKKENIMIASIIPKKVYAMLVKEAEYEDRSVSGMIRKIIKDHYNIRDDEMIKKENIMIASIIPKKVYAMLVKEAEYEDRSVSGMIRKIIKDHYNIRDDE

InterPro domains:
  IPR013321 Arc-type ribbon-helix-helix [G3DSA:1.10.1220.10] (8-50)

Nearest PDB structures (foldseek):
  5x3t-assembly1_G  TM=9.121E-01  e=2.976E+00  Mycobacterium tuberculosis H37Rv
  3veb-as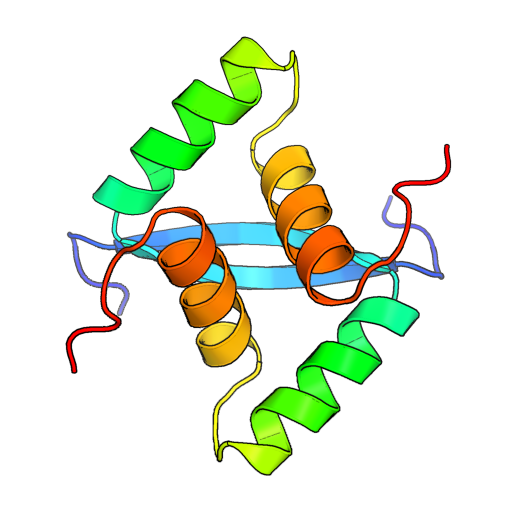sembly1_B  TM=6.684E-01  e=1.822E+00  Yersinia pestis
  5x3t-assembly1_G  TM=9.118E-01  e=2.976E+00  Mycobacterium tuberculosis H37Rv
  3veb-assembly1_B  TM=6.684E-01  e=1.822E+00  Yersinia pestis

Radius of gyration: 13.0 Å; Cα contacts (8 Å, |Δi|>4): 123; chains: 2; bounding box: 32×35×32 Å